Protein AF-A0A6G3XR38-F1 (afdb_monomer_lite)

Structure (mmCIF, N/CA/C/O backbone):
data_AF-A0A6G3XR38-F1
#
_entry.id   AF-A0A6G3XR38-F1
#
loop_
_atom_site.group_PDB
_atom_site.id
_atom_site.type_symbol
_atom_site.label_atom_id
_atom_site.label_alt_id
_atom_site.label_comp_id
_atom_site.label_asym_id
_atom_site.label_entity_id
_atom_site.label_seq_id
_atom_site.pdbx_PDB_ins_code
_atom_site.Cartn_x
_atom_site.Cartn_y
_atom_site.Cartn_z
_atom_site.occupancy
_atom_site.B_iso_or_equiv
_atom_site.auth_seq_id
_atom_site.auth_comp_id
_atom_site.auth_asym_id
_atom_site.auth_atom_id
_atom_site.pdbx_PDB_model_num
ATOM 1 N N . PRO A 1 1 ? 26.607 5.122 -24.899 1.00 68.38 1 PRO A N 1
ATOM 2 C CA . PRO A 1 1 ? 26.769 3.971 -23.968 1.00 68.38 1 PRO A CA 1
ATOM 3 C C . PRO A 1 1 ? 25.952 4.024 -22.651 1.00 68.38 1 PRO A C 1
ATOM 5 O O . PRO A 1 1 ? 25.726 2.980 -22.056 1.00 68.38 1 PRO A O 1
ATOM 8 N N . ARG A 1 2 ? 25.488 5.194 -22.180 1.00 76.56 2 ARG A N 1
ATOM 9 C CA . ARG A 1 2 ? 24.872 5.355 -20.841 1.00 76.56 2 ARG A CA 1
ATOM 10 C C . ARG A 1 2 ? 23.433 4.824 -20.709 1.00 76.56 2 ARG A C 1
ATOM 12 O O . ARG A 1 2 ? 23.016 4.443 -19.623 1.00 76.56 2 ARG A O 1
ATOM 19 N N . TRP A 1 3 ? 22.682 4.788 -21.810 1.00 84.56 3 TRP A N 1
ATOM 20 C CA . TRP A 1 3 ? 21.281 4.348 -21.819 1.00 84.56 3 TRP A CA 1
ATOM 21 C C . TRP A 1 3 ? 21.129 2.835 -21.610 1.00 84.56 3 TRP A C 1
ATOM 23 O O . TRP A 1 3 ? 20.329 2.408 -20.783 1.00 84.56 3 TRP A O 1
ATOM 33 N N . ALA A 1 4 ? 21.942 2.032 -22.304 1.00 86.19 4 ALA A N 1
ATOM 34 C CA . ALA A 1 4 ? 21.890 0.575 -22.192 1.00 86.19 4 ALA A CA 1
ATOM 35 C C . ALA A 1 4 ? 22.260 0.091 -20.778 1.00 86.19 4 ALA A C 1
ATOM 37 O O . ALA A 1 4 ? 21.601 -0.796 -20.244 1.00 86.19 4 ALA A O 1
ATOM 38 N N . ALA A 1 5 ? 23.255 0.724 -20.141 1.00 86.88 5 ALA A N 1
ATOM 39 C CA . ALA A 1 5 ? 23.645 0.422 -18.763 1.00 86.88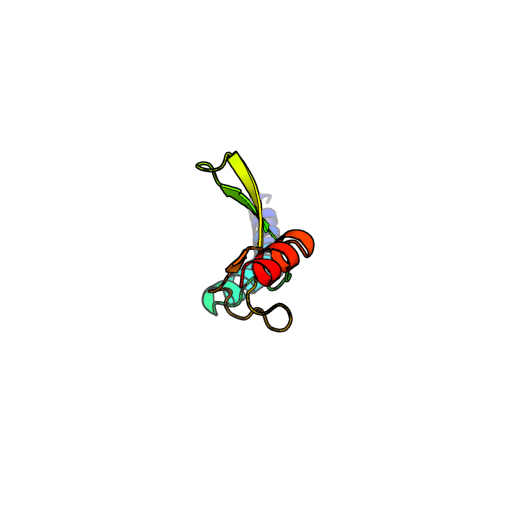 5 ALA A CA 1
ATOM 40 C C . ALA A 1 5 ? 22.500 0.676 -17.765 1.00 86.88 5 ALA A C 1
ATOM 42 O O . ALA A 1 5 ? 22.180 -0.209 -16.977 1.00 86.88 5 ALA A O 1
ATOM 43 N N . ARG A 1 6 ? 21.810 1.823 -17.866 1.00 89.38 6 ARG A N 1
ATOM 44 C CA . ARG A 1 6 ? 20.629 2.119 -17.031 1.00 89.38 6 ARG A CA 1
ATOM 45 C C . ARG A 1 6 ? 19.516 1.088 -17.211 1.00 89.38 6 ARG A C 1
ATOM 47 O O . ARG A 1 6 ? 18.947 0.623 -16.235 1.00 89.38 6 ARG A O 1
ATOM 54 N N . ARG A 1 7 ? 19.245 0.656 -18.448 1.00 92.12 7 ARG A N 1
ATOM 55 C CA . ARG A 1 7 ? 18.215 -0.366 -18.704 1.00 92.12 7 ARG A CA 1
ATOM 56 C C . ARG A 1 7 ? 18.573 -1.733 -18.135 1.00 92.12 7 ARG A C 1
ATOM 58 O O . ARG A 1 7 ? 17.685 -2.436 -17.663 1.00 92.12 7 ARG A O 1
ATOM 65 N N . ALA A 1 8 ? 19.851 -2.103 -18.138 1.00 94.19 8 ALA A N 1
ATOM 66 C CA . ALA A 1 8 ? 20.296 -3.328 -17.482 1.00 94.19 8 ALA A CA 1
ATOM 67 C C . ALA A 1 8 ? 20.068 -3.274 -15.958 1.00 94.19 8 ALA A C 1
ATOM 69 O O . ALA A 1 8 ? 19.670 -4.275 -15.358 1.00 94.19 8 ALA A O 1
ATOM 70 N N . GLU A 1 9 ? 20.272 -2.111 -15.336 1.00 93.69 9 GLU A N 1
ATOM 71 C CA . GLU A 1 9 ? 19.988 -1.889 -13.913 1.00 93.69 9 GLU A CA 1
ATOM 72 C C . GLU A 1 9 ? 18.488 -1.931 -13.615 1.00 93.69 9 GLU A C 1
ATOM 74 O O . GLU A 1 9 ? 18.085 -2.640 -12.692 1.00 93.69 9 GLU A O 1
ATOM 79 N N . ASP A 1 10 ? 17.668 -1.274 -14.439 1.00 95.12 10 ASP A N 1
ATOM 80 C CA . ASP A 1 10 ? 16.207 -1.289 -14.316 1.00 95.12 10 ASP A CA 1
ATOM 81 C C . ASP A 1 10 ? 15.656 -2.718 -14.408 1.00 95.12 10 ASP A C 1
ATOM 83 O O . ASP A 1 10 ? 14.842 -3.129 -13.585 1.00 95.12 10 ASP A O 1
ATOM 87 N N . VAL A 1 11 ? 16.132 -3.515 -15.373 1.00 96.50 11 VAL A N 1
ATOM 88 C CA . VAL A 1 11 ? 15.718 -4.920 -15.527 1.00 96.50 11 VAL A CA 1
ATOM 89 C C . VAL A 1 11 ? 16.159 -5.757 -14.328 1.00 96.50 11 VAL A C 1
ATOM 91 O O . VAL A 1 11 ? 15.390 -6.588 -13.839 1.00 96.50 11 VAL A O 1
ATOM 94 N N . ARG A 1 12 ? 17.378 -5.543 -13.819 1.00 96.00 12 ARG A N 1
ATOM 95 C CA . ARG A 1 12 ? 17.874 -6.245 -12.629 1.00 96.00 12 ARG A CA 1
ATOM 96 C C . ARG A 1 12 ? 17.017 -5.921 -11.407 1.00 96.00 12 ARG A C 1
ATOM 98 O O . ARG A 1 12 ? 16.590 -6.850 -10.725 1.00 96.00 12 ARG A O 1
ATOM 105 N N . PHE A 1 13 ? 16.727 -4.642 -11.176 1.00 95.44 13 PHE A N 1
ATOM 106 C CA . PHE A 1 13 ? 15.839 -4.187 -10.109 1.00 95.44 13 PHE A CA 1
ATOM 107 C C . PHE A 1 13 ? 14.439 -4.779 -10.266 1.00 95.44 13 PHE A C 1
ATOM 109 O O . PHE A 1 13 ? 13.896 -5.364 -9.327 1.00 95.44 13 PHE A O 1
ATOM 116 N N . ALA A 1 14 ? 13.872 -4.678 -11.470 1.00 97.00 14 ALA A N 1
ATOM 117 C CA . ALA A 1 14 ? 12.536 -5.165 -11.750 1.00 97.00 14 ALA A CA 1
ATOM 118 C C . ALA A 1 14 ? 12.438 -6.666 -11.469 1.00 97.00 14 ALA A C 1
ATOM 120 O O . ALA A 1 14 ? 11.503 -7.112 -10.814 1.00 97.00 14 ALA A O 1
ATOM 121 N N . ARG A 1 15 ? 13.441 -7.445 -11.878 1.00 96.25 15 ARG A N 1
ATOM 122 C CA . ARG A 1 15 ? 13.493 -8.885 -11.618 1.00 96.25 15 ARG A CA 1
ATOM 123 C C . ARG A 1 15 ? 13.673 -9.217 -10.134 1.00 96.25 15 ARG A C 1
ATOM 125 O O . ARG A 1 15 ? 13.042 -10.151 -9.654 1.00 96.25 15 ARG A O 1
ATOM 132 N N . GLN A 1 16 ? 14.534 -8.489 -9.423 1.00 96.50 16 GLN A N 1
ATOM 133 C CA . GLN A 1 16 ? 14.871 -8.781 -8.023 1.00 96.50 16 GLN A CA 1
ATOM 134 C C . GLN A 1 16 ? 13.791 -8.322 -7.032 1.00 96.50 16 GLN A C 1
ATOM 136 O O . GLN A 1 16 ? 13.589 -8.981 -6.015 1.00 96.50 16 GLN A O 1
ATOM 141 N N . HIS A 1 17 ? 13.081 -7.226 -7.318 1.00 93.25 17 HIS A N 1
ATOM 142 C CA . HIS A 1 17 ? 12.190 -6.579 -6.347 1.00 93.25 17 HIS A CA 1
ATOM 143 C C . HIS A 1 17 ? 10.762 -6.380 -6.861 1.00 93.25 17 HIS A C 1
ATOM 145 O O . HIS A 1 17 ? 9.803 -6.717 -6.161 1.00 93.25 17 HIS A O 1
ATOM 151 N N . LEU A 1 18 ? 10.601 -5.862 -8.084 1.00 94.06 18 LEU A N 1
ATOM 152 C CA . LEU A 1 18 ? 9.288 -5.468 -8.604 1.00 94.06 18 LEU A CA 1
ATOM 153 C C . LEU A 1 18 ? 8.434 -6.670 -9.024 1.00 94.06 18 LEU A C 1
ATOM 155 O O . LEU A 1 18 ? 7.273 -6.756 -8.640 1.00 94.06 18 LEU A O 1
ATOM 159 N N . ALA A 1 19 ? 8.994 -7.611 -9.783 1.00 94.88 19 ALA A N 1
ATOM 160 C CA . ALA A 1 19 ? 8.274 -8.766 -10.308 1.00 94.88 19 ALA A CA 1
ATOM 161 C C . ALA A 1 19 ? 7.688 -9.656 -9.192 1.00 94.88 19 ALA A C 1
ATOM 163 O O . ALA A 1 19 ? 6.501 -9.978 -9.277 1.00 94.88 19 ALA A O 1
ATOM 164 N N . PRO A 1 20 ? 8.415 -9.978 -8.098 1.00 90.75 20 PRO A N 1
ATOM 165 C CA . PRO A 1 20 ? 7.819 -10.662 -6.950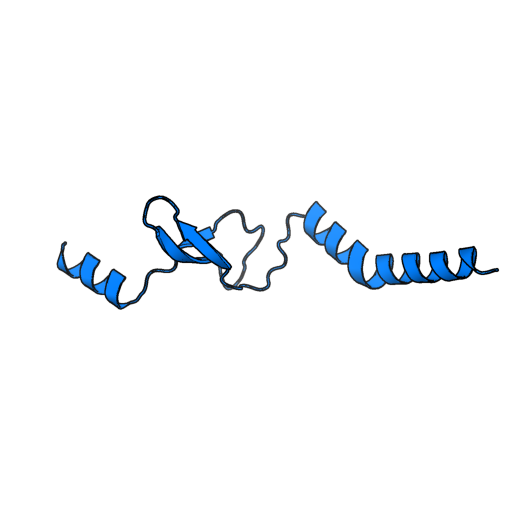 1.00 90.75 20 PRO A 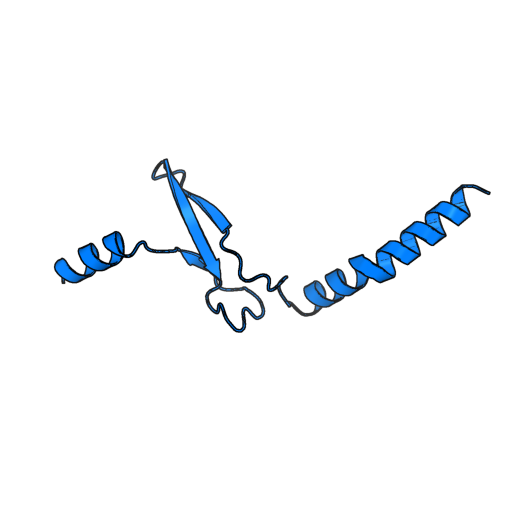CA 1
ATOM 166 C C . PRO A 1 20 ? 6.648 -9.893 -6.322 1.00 90.75 20 PRO A C 1
ATOM 168 O O . PRO A 1 20 ? 5.654 -10.499 -5.923 1.00 90.75 20 PRO A O 1
ATOM 171 N N . TRP A 1 21 ? 6.739 -8.561 -6.238 1.00 88.69 21 TRP A N 1
ATOM 172 C CA . TRP A 1 21 ? 5.655 -7.725 -5.717 1.00 88.69 21 TRP A CA 1
ATOM 173 C C . TRP A 1 21 ? 4.435 -7.713 -6.649 1.00 88.69 21 TRP A C 1
ATOM 175 O O . TRP A 1 21 ? 3.319 -7.900 -6.166 1.00 88.69 21 TRP A O 1
ATOM 185 N N . ILE A 1 22 ? 4.635 -7.590 -7.968 1.00 89.81 22 ILE A N 1
ATOM 186 C CA . ILE A 1 22 ? 3.557 -7.691 -8.967 1.00 89.81 22 ILE A CA 1
ATOM 187 C C . ILE A 1 22 ? 2.872 -9.054 -8.856 1.00 89.81 22 ILE A C 1
ATOM 189 O O . ILE A 1 22 ? 1.649 -9.110 -8.782 1.00 89.81 22 ILE A O 1
ATOM 193 N N . GLY A 1 23 ? 3.636 -10.146 -8.763 1.00 88.94 23 GLY A N 1
ATOM 194 C CA . GLY A 1 23 ? 3.082 -11.490 -8.593 1.00 88.94 23 GLY A CA 1
ATOM 195 C C . GLY A 1 23 ? 2.204 -11.614 -7.344 1.00 88.94 23 GLY A C 1
ATOM 196 O O . GLY A 1 23 ? 1.103 -12.159 -7.414 1.00 88.94 23 GLY A O 1
ATOM 197 N N . ARG A 1 24 ? 2.630 -11.042 -6.209 1.00 82.88 24 ARG A N 1
ATOM 198 C CA . ARG A 1 24 ? 1.798 -10.974 -4.994 1.00 82.88 24 ARG A CA 1
ATOM 199 C C . ARG A 1 24 ? 0.508 -10.183 -5.225 1.00 82.88 24 ARG A C 1
ATOM 201 O O . ARG A 1 24 ? -0.558 -10.661 -4.860 1.00 82.88 24 ARG A O 1
ATOM 208 N N . ARG A 1 25 ? 0.573 -9.029 -5.898 1.00 83.31 25 ARG A N 1
ATOM 209 C CA . ARG A 1 25 ? -0.612 -8.200 -6.188 1.00 83.31 25 ARG A CA 1
ATOM 210 C C . ARG A 1 25 ? -1.591 -8.858 -7.154 1.00 83.31 25 ARG A C 1
ATOM 212 O O . ARG A 1 25 ? -2.786 -8.821 -6.895 1.00 83.31 25 ARG A O 1
ATOM 219 N N . LEU A 1 26 ? -1.098 -9.508 -8.206 1.00 85.12 26 LEU A N 1
ATOM 220 C CA . LEU A 1 26 ? -1.937 -10.258 -9.145 1.00 85.12 26 LEU A CA 1
ATOM 221 C C . LEU A 1 26 ? -2.606 -11.475 -8.490 1.00 85.12 26 LEU A C 1
ATOM 223 O O . LEU A 1 26 ? -3.690 -11.865 -8.901 1.00 85.12 26 LEU A O 1
ATOM 227 N N . THR A 1 27 ? -1.984 -12.057 -7.460 1.00 80.50 27 THR A N 1
ATOM 228 C CA . THR A 1 27 ? -2.535 -13.197 -6.704 1.00 80.50 27 THR A CA 1
ATOM 229 C C . THR A 1 27 ? -3.325 -12.783 -5.461 1.00 80.50 27 THR A C 1
ATOM 231 O O . THR A 1 27 ? -3.696 -13.639 -4.665 1.00 80.50 27 THR A O 1
ATOM 234 N N . GLY A 1 28 ? -3.556 -11.481 -5.253 1.00 69.94 28 GLY A N 1
ATOM 235 C CA . GLY A 1 28 ? -4.234 -10.972 -4.058 1.00 69.94 28 GLY A CA 1
ATOM 236 C C . GLY A 1 28 ? -3.482 -11.237 -2.749 1.00 69.94 28 GLY A C 1
ATOM 237 O O . GLY A 1 28 ? -4.032 -11.027 -1.674 1.00 69.94 28 GLY A O 1
ATOM 238 N N . ARG A 1 29 ? -2.221 -11.680 -2.799 1.00 70.44 29 ARG A N 1
ATOM 239 C CA . ARG A 1 29 ? -1.401 -11.908 -1.611 1.00 70.44 29 ARG A CA 1
ATOM 240 C C . ARG A 1 29 ? -0.952 -10.554 -1.067 1.00 70.44 29 ARG A C 1
ATOM 242 O O . ARG A 1 29 ? -0.215 -9.819 -1.732 1.00 70.44 29 ARG A O 1
ATOM 249 N N . SER A 1 30 ? -1.404 -10.214 0.135 1.00 64.75 30 SER A N 1
ATOM 250 C CA . SER A 1 30 ? -0.944 -9.014 0.837 1.00 64.75 30 SER A CA 1
ATOM 251 C C . SER A 1 30 ? 0.566 -9.085 1.117 1.00 64.75 30 SER A C 1
ATOM 253 O O . SER A 1 30 ? 1.194 -10.138 0.987 1.00 64.75 30 SER A O 1
ATOM 255 N N . SER A 1 31 ? 1.183 -7.961 1.498 1.00 64.88 31 SER A N 1
ATOM 256 C CA . SER A 1 31 ? 2.597 -7.947 1.908 1.00 64.88 31 SER A CA 1
ATOM 257 C C . SER A 1 31 ? 2.878 -8.846 3.123 1.00 64.88 31 SER A C 1
ATOM 259 O O . SER A 1 31 ? 4.036 -9.200 3.319 1.00 64.88 31 SER A O 1
ATOM 261 N N . GLY A 1 32 ? 1.842 -9.229 3.886 1.00 60.72 32 GLY A N 1
ATOM 262 C CA . GLY A 1 32 ? 1.916 -10.242 4.937 1.00 60.72 32 GLY A CA 1
ATOM 263 C C . GLY A 1 32 ? 2.877 -9.918 6.078 1.00 60.72 32 GLY A C 1
ATOM 264 O O . GLY A 1 32 ? 3.349 -10.840 6.727 1.00 60.72 32 GLY A O 1
ATOM 265 N N . ASP A 1 33 ? 3.203 -8.644 6.322 1.00 71.06 33 ASP A N 1
ATOM 266 C CA . ASP A 1 33 ? 4.117 -8.277 7.408 1.00 71.06 33 ASP A CA 1
ATOM 267 C C . ASP A 1 33 ? 3.439 -8.260 8.787 1.00 71.06 33 ASP A C 1
ATOM 269 O O . ASP A 1 33 ? 4.117 -8.034 9.786 1.00 71.06 33 ASP A O 1
ATOM 273 N N . GLY A 1 34 ? 2.124 -8.516 8.848 1.00 70.38 34 GLY A N 1
ATOM 274 C CA . GLY A 1 34 ? 1.363 -8.639 10.095 1.00 70.38 34 GLY A CA 1
ATOM 275 C C . GLY A 1 34 ? 1.366 -7.366 10.944 1.00 70.38 34 GLY A C 1
ATOM 276 O O . GLY A 1 34 ? 1.053 -7.415 12.129 1.00 70.38 34 GLY A O 1
ATOM 277 N N . ARG A 1 35 ? 1.770 -6.223 10.375 1.00 76.31 35 ARG A N 1
ATOM 278 C CA . ARG A 1 35 ? 1.994 -5.006 11.152 1.00 76.31 35 ARG A CA 1
ATOM 279 C C . ARG A 1 35 ? 0.704 -4.239 11.381 1.00 76.31 35 ARG A C 1
ATOM 281 O O . ARG A 1 35 ? -0.107 -4.059 10.473 1.00 76.31 35 ARG A O 1
ATOM 288 N N . SER A 1 36 ? 0.583 -3.701 12.589 1.00 84.50 36 SER A N 1
ATOM 289 C CA . SER A 1 36 ? -0.467 -2.750 12.927 1.00 84.50 36 SER A CA 1
ATOM 290 C C . SER A 1 36 ? -0.236 -1.404 12.236 1.00 84.50 36 SER A C 1
ATOM 292 O O . SER A 1 36 ? 0.879 -0.879 12.230 1.00 84.50 36 SER A O 1
ATOM 294 N N . GLY A 1 37 ? -1.298 -0.828 11.676 1.00 86.88 37 GLY A N 1
ATOM 295 C CA . GLY A 1 37 ? -1.292 0.497 11.056 1.00 86.88 37 GLY A CA 1
ATOM 296 C C . GLY A 1 37 ? -1.943 1.546 11.954 1.00 86.88 37 GLY A C 1
ATOM 297 O O . GLY A 1 37 ? -2.988 1.281 12.548 1.00 86.88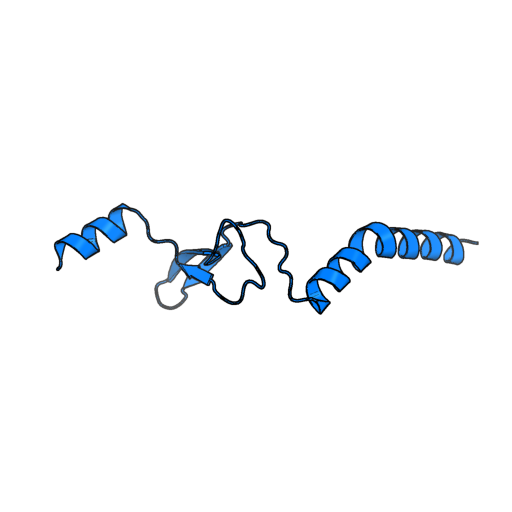 37 GLY A O 1
ATOM 298 N N . ALA A 1 38 ? -1.345 2.736 12.050 1.00 91.38 38 ALA A N 1
ATOM 299 C CA . ALA A 1 38 ? -1.969 3.876 12.720 1.00 91.38 38 ALA A CA 1
ATOM 300 C C . ALA A 1 38 ? -3.043 4.487 11.816 1.00 91.38 38 ALA A C 1
ATOM 302 O O . ALA A 1 38 ? -2.806 4.724 10.633 1.00 91.38 38 ALA A O 1
ATOM 303 N N . GLN A 1 39 ? -4.203 4.767 12.392 1.00 91.50 39 GLN A N 1
ATOM 304 C CA . GLN A 1 39 ? -5.330 5.438 11.760 1.00 91.50 39 GLN A CA 1
ATOM 305 C C . GLN A 1 39 ? -5.802 6.589 12.645 1.00 91.50 39 GLN A C 1
ATOM 307 O O . GLN A 1 39 ? -5.506 6.636 13.841 1.00 91.50 39 GLN A O 1
ATOM 312 N N . PHE A 1 40 ? -6.543 7.524 12.059 1.00 94.31 40 PHE A N 1
ATOM 313 C CA . PHE A 1 40 ? -7.108 8.664 12.768 1.00 94.31 40 PHE A CA 1
ATOM 314 C C . PHE A 1 40 ? -8.593 8.784 12.453 1.00 94.31 40 PHE A C 1
ATOM 316 O O . PHE A 1 40 ? -8.990 8.777 11.290 1.00 94.31 40 PHE A O 1
ATOM 323 N N . ASP A 1 41 ? -9.408 8.889 13.494 1.00 92.88 41 ASP A N 1
ATOM 324 C CA . ASP A 1 41 ? -10.826 9.191 13.373 1.00 92.88 41 ASP A CA 1
ATOM 325 C C . ASP A 1 41 ? -11.016 10.703 13.525 1.00 92.88 41 ASP A C 1
ATOM 327 O O . ASP A 1 41 ? -10.839 11.261 14.610 1.00 92.88 41 ASP A O 1
ATOM 331 N N . ALA A 1 42 ? -11.367 11.365 12.423 1.00 95.69 42 ALA A N 1
ATOM 332 C CA . ALA A 1 42 ? -11.566 12.809 12.390 1.00 95.69 42 ALA A CA 1
ATOM 333 C C . ALA A 1 42 ? -12.805 13.269 13.170 1.00 95.69 42 ALA A C 1
ATOM 335 O O . ALA A 1 42 ? -12.831 14.401 13.644 1.00 95.69 42 ALA A O 1
ATOM 336 N N . THR A 1 43 ? -13.812 12.407 13.330 1.00 96.75 43 THR A N 1
ATOM 337 C CA . THR A 1 43 ? -15.025 12.725 14.087 1.00 96.75 43 THR A CA 1
ATOM 338 C C . THR A 1 43 ? -14.736 12.755 15.582 1.00 96.75 43 THR A C 1
ATOM 340 O O . THR A 1 43 ? -15.207 13.648 16.279 1.00 96.75 43 THR A O 1
ATOM 343 N N . THR A 1 44 ? -13.938 11.806 16.080 1.00 94.38 44 THR A N 1
ATOM 344 C CA . THR A 1 44 ? -13.579 11.747 17.507 1.00 94.38 44 THR A CA 1
ATOM 345 C C . THR A 1 44 ? -12.283 12.480 17.846 1.00 94.38 44 THR A C 1
ATOM 347 O O . THR A 1 44 ? -11.998 12.698 19.022 1.00 94.38 44 THR A O 1
ATOM 350 N N . GLY A 1 45 ? -11.486 12.862 16.844 1.00 96.44 45 GLY A N 1
ATOM 351 C CA . GLY A 1 45 ? -10.185 13.504 17.028 1.00 96.44 45 GLY A CA 1
ATOM 352 C C . GLY A 1 45 ? -9.120 12.572 17.617 1.00 96.44 45 GLY A C 1
ATOM 353 O O . GLY A 1 45 ? -8.162 13.044 18.228 1.00 96.44 45 GLY A O 1
ATOM 354 N N . ARG A 1 46 ? -9.287 11.247 17.492 1.00 93.31 46 ARG A N 1
ATOM 355 C CA . ARG A 1 46 ? -8.436 10.252 18.163 1.00 93.31 46 ARG A CA 1
ATOM 356 C C . ARG A 1 46 ? -7.730 9.336 17.174 1.00 93.31 46 ARG A C 1
ATOM 358 O O . ARG A 1 46 ? -8.335 8.785 16.255 1.00 93.31 46 ARG A O 1
ATOM 365 N N . ALA A 1 47 ? -6.443 9.112 17.430 1.00 93.50 47 ALA A N 1
ATOM 366 C CA . ALA A 1 47 ? -5.678 8.072 16.758 1.00 93.50 47 ALA A CA 1
ATOM 367 C C . ALA A 1 47 ? -6.019 6.683 17.323 1.00 93.50 47 ALA A C 1
ATOM 369 O O . ALA A 1 47 ? -6.319 6.534 18.511 1.00 93.50 47 ALA A O 1
ATOM 370 N N . PHE A 1 48 ? -5.963 5.663 16.472 1.00 92.62 48 PHE A N 1
ATOM 371 C CA . PHE A 1 48 ? -6.141 4.265 16.849 1.00 92.62 48 PHE A CA 1
ATOM 372 C C . PHE A 1 48 ? -5.324 3.337 15.955 1.00 92.62 48 PHE A C 1
ATOM 374 O O . PHE A 1 48 ? -4.926 3.703 14.854 1.00 92.62 48 PHE A O 1
ATOM 381 N N . TRP A 1 49 ? -5.092 2.117 16.426 1.00 92.19 49 TRP A N 1
ATOM 382 C CA . TRP A 1 49 ? -4.390 1.093 15.660 1.00 92.19 49 TRP A CA 1
ATOM 383 C C . TRP A 1 49 ? -5.385 0.146 14.989 1.00 92.19 49 TRP A C 1
ATOM 385 O O . TRP A 1 49 ? -6.408 -0.204 15.583 1.00 92.19 49 TRP A O 1
ATOM 395 N N . ILE A 1 50 ? -5.074 -0.291 13.771 1.00 89.75 50 ILE A N 1
ATOM 396 C CA . ILE A 1 50 ? -5.729 -1.422 13.103 1.00 89.75 50 ILE A CA 1
ATOM 397 C C . ILE A 1 50 ? -4.732 -2.558 12.926 1.00 89.75 50 ILE A C 1
ATOM 399 O O . ILE A 1 50 ? -3.551 -2.307 12.706 1.00 89.75 50 ILE A O 1
ATOM 403 N N . THR A 1 51 ? -5.207 -3.791 12.996 1.00 86.19 51 THR A N 1
ATOM 404 C CA . THR A 1 51 ? -4.418 -5.006 12.766 1.00 86.19 51 THR A CA 1
ATOM 405 C C . THR A 1 51 ? -5.150 -5.901 11.763 1.00 86.19 51 THR A C 1
ATOM 407 O O . THR A 1 51 ? -6.383 -5.795 11.669 1.00 86.19 51 THR A O 1
ATOM 410 N N . PRO A 1 52 ? -4.444 -6.754 10.996 1.00 83.00 52 PRO A N 1
ATOM 411 C CA . PRO A 1 52 ? -5.095 -7.776 10.187 1.00 83.00 52 PRO A CA 1
ATOM 412 C C . PRO A 1 52 ? -6.017 -8.651 11.037 1.00 83.00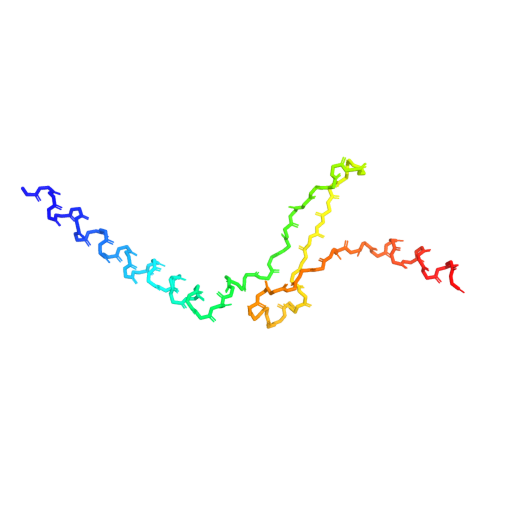 52 PRO A C 1
ATOM 414 O O . PRO A 1 52 ? -5.790 -8.832 12.235 1.00 83.00 52 PRO A O 1
ATOM 417 N N . GLU A 1 53 ? -7.070 -9.167 10.412 1.00 80.25 53 GLU A N 1
ATOM 418 C CA . GLU A 1 53 ? -8.039 -10.033 11.085 1.00 80.25 53 GLU A CA 1
ATOM 419 C C . GLU A 1 53 ? -7.441 -11.400 11.462 1.00 80.25 53 GLU A C 1
ATOM 421 O O . GLU A 1 53 ? -7.650 -11.858 12.584 1.00 80.25 53 GLU A O 1
ATOM 426 N N . ASP A 1 54 ? -6.629 -11.984 10.574 1.00 78.06 54 ASP A N 1
ATOM 427 C CA . ASP A 1 54 ? -5.784 -13.155 10.839 1.00 78.06 54 ASP A CA 1
ATOM 428 C C . ASP A 1 54 ? -4.310 -12.714 10.903 1.00 78.06 54 ASP A C 1
ATOM 430 O O . ASP A 1 54 ? -3.760 -12.186 9.933 1.00 78.06 54 ASP A O 1
ATOM 434 N N . VAL A 1 55 ? -3.681 -12.875 12.069 1.00 73.00 55 VAL A N 1
ATOM 435 C CA . VAL A 1 55 ? -2.285 -12.465 12.308 1.00 73.00 55 VAL A CA 1
ATOM 436 C C . VAL A 1 55 ? -1.300 -13.538 11.837 1.00 73.00 55 VAL A C 1
ATOM 438 O O . VAL A 1 55 ? -0.191 -13.208 11.412 1.00 73.00 55 VAL A O 1
ATOM 441 N N . ASP A 1 56 ? -1.715 -14.804 11.864 1.00 75.12 56 ASP A N 1
ATOM 442 C CA . ASP A 1 56 ? -0.865 -15.960 11.584 1.00 75.12 56 ASP A CA 1
ATOM 443 C C . ASP A 1 56 ? -0.855 -16.292 10.089 1.00 75.12 56 ASP A C 1
ATOM 445 O O . ASP A 1 56 ? 0.179 -16.643 9.518 1.00 75.12 56 ASP A O 1
ATOM 449 N N . THR A 1 57 ? -2.003 -16.133 9.427 1.00 69.00 57 THR A N 1
ATOM 450 C CA . THR A 1 57 ? -2.164 -16.330 7.984 1.00 69.00 57 THR A CA 1
ATOM 451 C C . THR A 1 57 ? -2.951 -15.165 7.379 1.00 69.00 57 THR A C 1
ATOM 453 O O . THR A 1 57 ? -4.090 -15.330 6.951 1.00 69.00 57 THR A O 1
ATOM 456 N N . PRO A 1 58 ? -2.346 -13.969 7.248 1.00 61.22 58 PRO A N 1
ATOM 457 C CA . PRO A 1 58 ? -3.066 -12.751 6.860 1.00 61.22 58 PRO A CA 1
ATOM 458 C C . PRO A 1 58 ? -3.742 -12.800 5.482 1.00 61.22 58 PRO A C 1
ATOM 460 O O . PRO A 1 58 ? -4.516 -11.901 5.155 1.00 61.22 58 PRO A O 1
ATOM 463 N N . GLY A 1 59 ? -3.455 -13.821 4.662 1.00 62.16 59 GLY A N 1
ATOM 464 C CA . GLY A 1 59 ? -4.138 -14.066 3.393 1.00 62.16 59 GLY A CA 1
ATOM 465 C C . GLY A 1 59 ? -4.178 -12.835 2.471 1.00 62.16 59 GLY A C 1
ATOM 466 O O . GLY A 1 59 ? -3.314 -11.943 2.536 1.00 62.16 59 GLY A O 1
ATOM 467 N N . PRO A 1 60 ? -5.166 -12.760 1.567 1.00 62.62 60 PRO A N 1
ATOM 468 C CA . PRO A 1 60 ? -5.646 -11.485 1.058 1.00 62.62 60 PRO A CA 1
ATOM 469 C C . PRO A 1 60 ? -6.228 -10.712 2.243 1.00 62.62 60 PRO A C 1
ATOM 471 O O . PRO A 1 60 ? -7.254 -11.111 2.783 1.00 62.62 60 PRO A O 1
ATOM 474 N N . VAL A 1 61 ? -5.577 -9.626 2.672 1.00 60.25 61 VAL A N 1
ATOM 475 C CA . VAL A 1 61 ? -6.048 -8.828 3.819 1.00 60.25 61 VAL A CA 1
ATOM 476 C C . VAL A 1 61 ? -7.248 -8.001 3.364 1.00 60.25 61 VAL A C 1
ATOM 478 O O . VAL A 1 61 ? -7.130 -6.821 3.034 1.00 60.25 61 VAL A O 1
ATOM 481 N N . THR A 1 62 ? -8.398 -8.656 3.254 1.00 67.81 62 THR A N 1
ATOM 482 C CA . THR A 1 62 ? -9.693 -8.026 2.992 1.00 67.81 62 THR A CA 1
ATOM 483 C C . THR A 1 62 ? -10.331 -7.525 4.284 1.00 67.81 62 THR A C 1
ATOM 485 O O . THR A 1 62 ? -11.163 -6.625 4.230 1.00 67.81 62 THR A O 1
ATOM 488 N N . GLY A 1 63 ? -9.916 -8.075 5.431 1.00 74.50 63 GLY A N 1
ATOM 489 C CA . GLY A 1 63 ? -10.396 -7.718 6.762 1.00 74.50 63 GLY A CA 1
ATOM 490 C C . GLY A 1 63 ? -9.327 -7.030 7.611 1.00 74.50 63 GLY A C 1
ATOM 491 O O . GLY A 1 63 ? -8.203 -7.517 7.745 1.00 74.50 63 GLY A O 1
ATOM 492 N N . TRP A 1 64 ? -9.695 -5.894 8.202 1.00 82.50 64 TRP A N 1
ATOM 493 C CA . TRP A 1 64 ? -8.914 -5.184 9.215 1.00 82.50 64 TRP A CA 1
ATOM 494 C C . TRP A 1 64 ? -9.795 -4.953 10.436 1.00 82.50 64 TRP A C 1
ATOM 496 O O . TRP A 1 64 ? -10.942 -4.529 10.296 1.00 82.50 64 TRP A O 1
ATOM 506 N N . ARG A 1 65 ? -9.246 -5.161 11.635 1.00 87.38 65 ARG A N 1
ATOM 507 C CA . ARG A 1 65 ? -9.943 -4.876 12.895 1.00 87.38 65 ARG A CA 1
ATOM 508 C C . ARG A 1 65 ? -9.241 -3.781 13.685 1.00 87.38 65 ARG A C 1
ATOM 510 O O . ARG A 1 65 ? -8.013 -3.701 13.706 1.00 87.38 65 ARG A O 1
ATOM 517 N N . ARG A 1 66 ? -10.023 -2.945 14.373 1.00 89.94 66 ARG A N 1
ATOM 518 C CA . ARG A 1 66 ? -9.504 -1.958 15.331 1.00 89.94 66 ARG A CA 1
ATOM 519 C C . ARG A 1 66 ? -8.940 -2.683 16.554 1.00 89.94 66 ARG A C 1
ATOM 521 O O . ARG A 1 66 ? -9.563 -3.606 17.077 1.00 89.94 66 ARG A O 1
ATOM 528 N N . VAL A 1 67 ? -7.762 -2.265 17.004 1.00 89.25 67 VAL A N 1
ATOM 529 C CA . VAL A 1 67 ? -7.157 -2.755 18.246 1.00 89.25 67 VAL A CA 1
ATOM 530 C C . VAL A 1 67 ? -7.894 -2.119 19.422 1.00 89.25 67 VAL A C 1
ATOM 532 O O . VAL A 1 67 ? -8.057 -0.898 19.471 1.00 89.25 67 VAL A O 1
ATOM 535 N N . VAL A 1 68 ? -8.341 -2.954 20.358 1.00 86.62 68 VAL A N 1
ATOM 536 C CA . VAL A 1 68 ? -8.998 -2.538 21.601 1.00 86.62 68 VAL A CA 1
ATOM 537 C C . VAL A 1 68 ? -7.997 -2.732 22.733 1.00 86.62 68 VAL A C 1
ATOM 539 O O . VAL A 1 68 ? -7.422 -3.813 22.860 1.00 86.62 68 VAL A O 1
ATOM 542 N N . SER A 1 69 ? -7.754 -1.691 23.529 1.00 77.88 69 SER A N 1
ATOM 543 C CA . SER A 1 69 ? -6.886 -1.807 24.703 1.00 77.88 69 SER A CA 1
ATOM 544 C C . SER A 1 69 ? -7.534 -2.717 25.758 1.00 77.88 69 SER A C 1
ATOM 546 O O . SER A 1 69 ? -8.760 -2.684 25.887 1.00 77.88 69 SER A O 1
ATOM 548 N N . PRO A 1 70 ? -6.753 -3.469 26.555 1.00 77.06 70 PRO A N 1
ATOM 549 C CA . PRO A 1 70 ? -7.284 -4.320 27.625 1.00 77.06 70 PRO A CA 1
ATOM 550 C C . PRO A 1 70 ? -8.224 -3.566 28.573 1.00 77.06 70 PRO A C 1
ATOM 552 O O . PRO A 1 70 ? -9.303 -4.055 28.886 1.00 77.06 70 PRO A O 1
ATOM 555 N N . ASP A 1 71 ? -7.874 -2.327 28.920 1.00 77.69 71 ASP A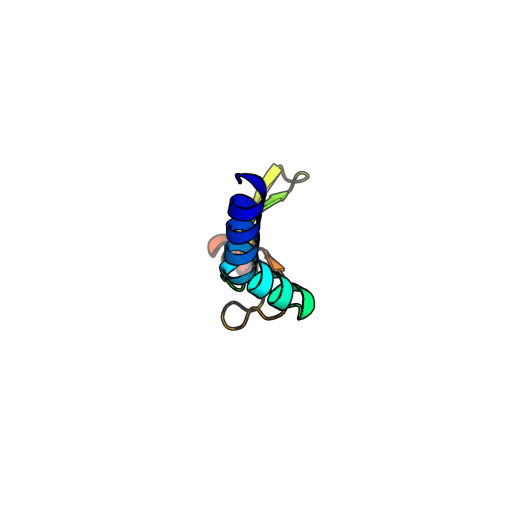 N 1
ATOM 556 C CA . ASP A 1 71 ? -8.684 -1.468 29.792 1.00 77.69 71 ASP A CA 1
ATOM 557 C C . ASP A 1 71 ? -10.043 -1.107 29.168 1.00 77.69 71 ASP A C 1
ATOM 559 O O . ASP A 1 71 ? -11.053 -1.003 29.856 1.00 77.69 71 ASP A O 1
ATOM 563 N N . THR A 1 72 ? -10.091 -0.947 27.841 1.00 76.06 72 THR A N 1
ATOM 564 C CA . THR A 1 72 ? -11.343 -0.701 27.108 1.00 76.06 72 THR A CA 1
ATOM 565 C C . THR A 1 72 ? -12.199 -1.964 27.029 1.00 76.06 72 THR A C 1
ATOM 567 O O . THR A 1 72 ? -13.419 -1.874 27.100 1.00 76.06 72 THR A O 1
ATOM 570 N N . ALA A 1 73 ? -11.576 -3.139 26.898 1.00 71.38 73 ALA A N 1
ATOM 571 C CA . ALA A 1 73 ? -12.287 -4.413 26.885 1.00 71.38 73 ALA A CA 1
ATOM 572 C C . ALA A 1 73 ? -12.875 -4.759 28.265 1.00 71.38 73 ALA A C 1
ATOM 574 O O . ALA A 1 73 ? -14.012 -5.214 28.338 1.00 71.38 73 ALA A O 1
ATOM 575 N N . ALA A 1 74 ? -12.138 -4.488 29.348 1.00 71.88 74 ALA A N 1
ATOM 576 C CA . ALA A 1 74 ? -12.605 -4.692 30.718 1.00 71.88 74 ALA A CA 1
ATOM 577 C C . ALA A 1 74 ? -13.813 -3.803 31.058 1.00 71.88 74 ALA A C 1
ATOM 579 O O . ALA A 1 74 ? -14.796 -4.295 31.600 1.00 71.88 74 ALA A O 1
ATOM 580 N N . GLY A 1 75 ? -13.785 -2.525 30.659 1.00 70.06 75 GLY A N 1
ATOM 581 C CA . GLY A 1 75 ? -14.908 -1.609 30.888 1.00 70.06 75 GLY A CA 1
ATOM 582 C C . GLY A 1 75 ? -16.183 -1.952 30.104 1.00 70.06 75 GLY A C 1
ATOM 583 O O . GLY A 1 75 ? -17.268 -1.621 30.562 1.00 70.06 75 GLY A O 1
ATOM 584 N N . LEU A 1 76 ? -16.077 -2.626 28.949 1.00 69.44 76 LEU A N 1
ATOM 585 C CA . LEU A 1 76 ? -17.241 -3.121 28.194 1.00 69.44 76 LEU A CA 1
ATOM 586 C C . LEU A 1 76 ? -17.869 -4.371 28.829 1.00 69.44 76 LEU A C 1
ATOM 588 O O . LEU A 1 76 ? -19.077 -4.555 28.728 1.00 69.44 76 LEU A O 1
ATOM 592 N N . ALA A 1 77 ? -17.060 -5.218 29.470 1.00 69.25 77 ALA A N 1
ATOM 593 C CA . ALA A 1 77 ? -17.520 -6.437 30.137 1.00 69.25 77 ALA A CA 1
ATOM 594 C C . ALA A 1 77 ? -18.188 -6.174 31.499 1.00 69.25 77 ALA A C 1
ATOM 596 O O . ALA A 1 77 ? -18.924 -7.022 31.982 1.00 69.25 77 ALA A O 1
ATOM 597 N N . GLU A 1 78 ? -17.924 -5.027 32.130 1.00 73.06 78 GLU A N 1
ATOM 598 C CA . GLU A 1 78 ? -18.562 -4.621 33.394 1.00 73.06 78 GLU A CA 1
ATOM 599 C C . GLU A 1 78 ? -19.951 -3.989 33.181 1.00 73.06 78 GLU A C 1
ATOM 601 O O . GLU A 1 78 ? -20.740 -3.870 34.114 1.00 73.06 78 GLU A O 1
ATOM 606 N N . THR A 1 79 ? -20.257 -3.575 31.949 1.00 67.12 79 THR A N 1
ATOM 607 C CA . THR A 1 79 ? -21.536 -2.948 31.579 1.00 67.12 79 THR A CA 1
ATOM 608 C C . THR A 1 79 ? -22.600 -3.924 31.064 1.00 67.12 79 THR A C 1
ATOM 610 O O . THR A 1 79 ? -23.684 -3.467 30.701 1.00 67.12 79 THR A O 1
ATOM 613 N N . ASP A 1 80 ? -22.296 -5.223 31.026 1.00 49.66 80 ASP A N 1
ATOM 614 C CA . ASP A 1 80 ? -23.169 -6.328 30.584 1.00 49.66 80 ASP A CA 1
ATOM 615 C C . ASP A 1 80 ? -23.585 -7.197 31.789 1.00 49.66 80 ASP A C 1
ATOM 617 O O . ASP A 1 80 ? -24.774 -7.585 31.877 1.00 49.66 80 ASP A O 1
#

Sequence (80 aa):
PRWAARRAEDVRFARQHLAPWIGRRLTGRSSGDGRSGAQFDATTGRAFWITPEDVDTPGPVTGWRRVVSPDTAAGLAETD

Secondary structure (DSSP, 8-state):
-HHHHHHHHHHHHIIIIIHHHHHHHHTT------PPEEEEETTTTEEEEEEES-SSS--S---EEE---HHHHHHHHS--

Radius of gyration: 20.62 Å; chains: 1; bounding box: 50×30×57 Å

pLDDT: mean 82.14, std 11.58, range [49.66, 97.0]

Foldseek 3Di:
DPPVVVVVVVVVCCVPPVVVVVVCVVQLNDPLPQDWDWDADPVVRDIWIKTQPDSPCSGNRPDIDTDDDPVRVVVVVVVD

Organism: NCBI:txid2706086